Protein AF-A0A9X1IVF8-F1 (afdb_monomer)

Structure (mmCIF, N/CA/C/O backbone):
data_AF-A0A9X1IVF8-F1
#
_entry.id   AF-A0A9X1IVF8-F1
#
loop_
_atom_site.group_PDB
_atom_site.id
_atom_site.type_symbol
_atom_site.label_atom_id
_atom_site.label_alt_id
_atom_site.label_comp_id
_atom_site.label_asym_id
_atom_site.label_entity_id
_atom_site.label_seq_id
_atom_site.pdbx_PDB_ins_code
_atom_site.Cartn_x
_atom_site.Cartn_y
_atom_site.Cartn_z
_atom_site.occupancy
_atom_site.B_iso_or_equiv
_atom_site.auth_seq_id
_atom_site.auth_comp_id
_atom_site.auth_asym_id
_atom_site.auth_atom_id
_atom_site.pdbx_PDB_model_num
ATOM 1 N N . MET A 1 1 ? 7.240 6.985 -23.509 1.00 53.22 1 MET A N 1
ATOM 2 C CA . MET A 1 1 ? 6.067 7.392 -22.701 1.00 53.22 1 MET A CA 1
ATOM 3 C C . MET A 1 1 ? 6.456 8.610 -21.884 1.00 53.22 1 MET A C 1
ATOM 5 O O . MET A 1 1 ? 7.600 8.671 -21.455 1.00 53.22 1 MET A O 1
ATOM 9 N N . SER A 1 2 ? 5.575 9.601 -21.734 1.00 60.22 2 SER A N 1
ATOM 10 C CA . SER A 1 2 ? 5.861 10.787 -20.915 1.00 60.22 2 SER A CA 1
ATOM 11 C C . SER A 1 2 ? 5.723 10.461 -19.424 1.00 60.22 2 SER A C 1
ATOM 13 O O . SER A 1 2 ? 4.920 9.611 -19.044 1.00 60.22 2 SER A O 1
ATOM 15 N N . LYS A 1 3 ? 6.490 11.159 -18.579 1.00 60.44 3 LYS A N 1
ATOM 16 C CA . LYS A 1 3 ? 6.513 10.993 -17.115 1.00 60.44 3 LYS A CA 1
ATOM 17 C C . LYS A 1 3 ? 5.111 11.031 -16.477 1.00 60.44 3 LYS A C 1
ATOM 19 O O . LYS A 1 3 ? 4.788 10.178 -15.664 1.00 60.44 3 LYS A O 1
ATOM 24 N N . LEU A 1 4 ? 4.243 11.922 -16.964 1.00 52.47 4 LEU A N 1
ATOM 25 C CA . LEU A 1 4 ? 2.838 12.058 -16.545 1.00 52.47 4 LEU A CA 1
ATOM 26 C C . LEU A 1 4 ? 1.985 10.799 -16.774 1.00 52.47 4 LEU A C 1
ATOM 28 O O . LEU A 1 4 ? 1.092 10.502 -15.987 1.00 52.47 4 LEU A O 1
ATOM 32 N N . VAL A 1 5 ? 2.228 10.063 -17.862 1.00 54.31 5 VAL A N 1
ATOM 33 C CA . VAL A 1 5 ? 1.476 8.834 -18.169 1.00 54.31 5 VAL A CA 1
ATOM 34 C C . VAL A 1 5 ? 1.902 7.701 -17.236 1.00 54.31 5 VAL A C 1
ATOM 36 O O . VAL A 1 5 ? 1.061 6.909 -16.821 1.00 54.31 5 VAL A O 1
ATOM 39 N N . ILE A 1 6 ? 3.187 7.659 -16.876 1.00 59.12 6 ILE A N 1
ATOM 40 C CA . ILE A 1 6 ? 3.743 6.693 -15.920 1.00 59.12 6 ILE A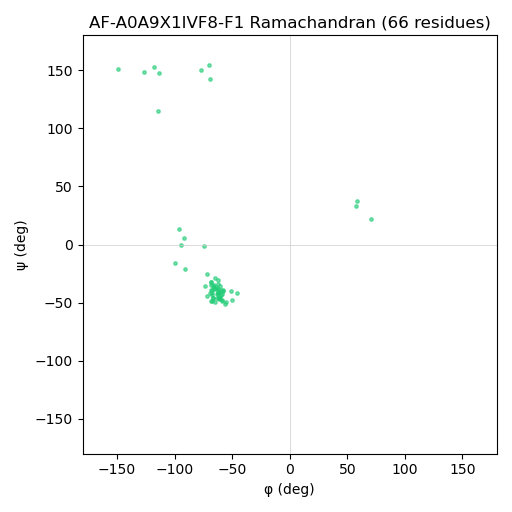 CA 1
ATOM 41 C C . ILE A 1 6 ? 3.203 6.989 -14.515 1.00 59.12 6 ILE A C 1
ATOM 43 O O . ILE A 1 6 ? 2.628 6.108 -13.892 1.00 59.12 6 ILE A O 1
ATOM 47 N N . GLU A 1 7 ? 3.257 8.245 -14.063 1.00 58.78 7 GLU A N 1
ATOM 48 C CA . GLU A 1 7 ? 2.721 8.658 -12.755 1.00 58.78 7 GLU A CA 1
ATOM 49 C C . GLU A 1 7 ? 1.219 8.356 -12.611 1.00 58.78 7 GLU A C 1
ATOM 51 O O . GLU A 1 7 ? 0.785 7.836 -11.584 1.00 58.78 7 GLU A O 1
ATOM 56 N N . LYS A 1 8 ? 0.417 8.613 -13.654 1.00 61.34 8 LYS A N 1
ATOM 57 C CA . LYS A 1 8 ? -1.024 8.320 -13.636 1.00 61.34 8 LYS A CA 1
ATOM 58 C C . LYS A 1 8 ? -1.322 6.815 -13.607 1.00 61.34 8 LYS A C 1
ATOM 60 O O . LYS A 1 8 ? -2.194 6.383 -12.860 1.00 61.34 8 LYS A O 1
ATOM 65 N N . LYS A 1 9 ? -0.582 6.015 -14.381 1.00 60.16 9 LYS A N 1
ATOM 66 C CA . LYS A 1 9 ? -0.727 4.550 -14.423 1.00 60.16 9 LYS A CA 1
ATOM 67 C C . LYS A 1 9 ? -0.285 3.889 -13.111 1.00 60.16 9 LYS A C 1
ATOM 69 O O . LYS A 1 9 ? -0.940 2.955 -12.644 1.00 60.16 9 LYS A O 1
ATOM 74 N N . ASN A 1 10 ? 0.794 4.388 -12.509 1.00 64.06 10 ASN A N 1
ATOM 75 C CA . ASN A 1 10 ? 1.279 3.917 -11.213 1.00 64.06 10 ASN A CA 1
ATOM 76 C C . ASN A 1 10 ? 0.220 4.166 -10.136 1.00 64.06 10 ASN A C 1
ATOM 78 O O . ASN A 1 10 ? -0.077 3.268 -9.356 1.00 64.06 10 ASN A O 1
ATOM 82 N N . ASN A 1 11 ? -0.431 5.330 -10.164 1.00 74.81 11 ASN A N 1
ATOM 83 C CA . ASN A 1 11 ? -1.498 5.669 -9.225 1.00 74.81 11 ASN A CA 1
ATOM 84 C C . ASN A 1 11 ? -2.722 4.735 -9.349 1.00 74.81 11 ASN A C 1
ATOM 86 O O . ASN A 1 11 ? -3.221 4.238 -8.346 1.00 74.81 11 ASN A O 1
ATOM 90 N N . GLU A 1 12 ? -3.157 4.402 -10.571 1.00 87.38 12 GLU A N 1
ATOM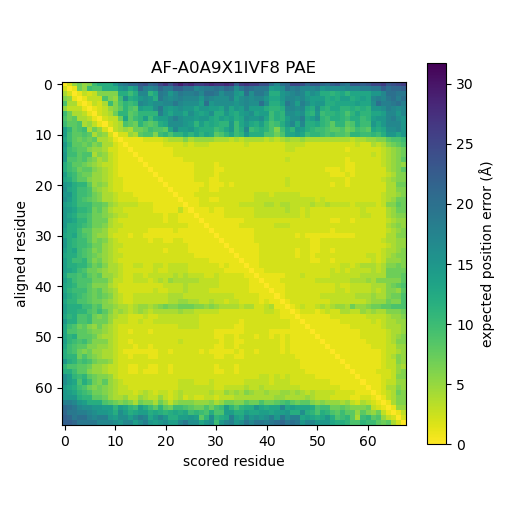 91 C CA . GLU A 1 12 ? -4.273 3.460 -10.787 1.00 87.38 12 GLU A CA 1
ATOM 92 C C . GLU A 1 12 ? -3.941 2.027 -10.329 1.00 87.38 12 GLU A C 1
ATOM 94 O O . GLU A 1 12 ? -4.793 1.335 -9.770 1.00 87.38 12 GLU A O 1
ATOM 99 N N . THR A 1 13 ? -2.696 1.580 -10.529 1.00 90.75 13 THR A N 1
ATOM 100 C CA . THR A 1 13 ? -2.259 0.234 -10.118 1.00 90.75 13 THR A CA 1
ATOM 101 C C . THR A 1 13 ? -2.138 0.127 -8.601 1.00 90.75 13 THR A C 1
ATOM 103 O O . THR A 1 13 ? -2.613 -0.845 -8.012 1.00 90.75 13 THR A O 1
ATOM 106 N N . VAL A 1 14 ? -1.544 1.142 -7.966 1.00 92.62 14 VAL A N 1
ATOM 107 C CA . VAL A 1 14 ? -1.453 1.247 -6.505 1.00 92.62 14 VAL A CA 1
ATOM 108 C C . VAL A 1 14 ? -2.852 1.253 -5.899 1.00 92.62 14 VAL A C 1
ATOM 110 O O . VAL A 1 14 ? -3.120 0.436 -5.022 1.00 92.62 14 VAL A O 1
ATOM 113 N N . ALA A 1 15 ? -3.762 2.080 -6.422 1.00 92.69 15 ALA A N 1
ATOM 114 C CA . ALA A 1 15 ? -5.142 2.133 -5.954 1.00 92.69 15 ALA A CA 1
ATOM 115 C C . ALA A 1 15 ? -5.822 0.760 -6.020 1.00 92.69 15 ALA A C 1
ATOM 117 O O . ALA A 1 15 ? -6.323 0.267 -5.013 1.00 92.69 15 ALA A O 1
ATOM 118 N N . TYR A 1 16 ? -5.752 0.091 -7.177 1.00 94.19 16 TYR A N 1
ATOM 119 C CA . TYR A 1 16 ? -6.359 -1.226 -7.348 1.00 94.19 16 TYR A CA 1
ATOM 120 C C . TYR A 1 16 ? -5.812 -2.255 -6.353 1.00 94.19 16 TYR A C 1
ATOM 122 O O . TYR A 1 16 ? -6.586 -2.972 -5.728 1.00 94.19 16 TYR A O 1
ATOM 130 N N . VAL A 1 17 ? -4.491 -2.356 -6.195 1.00 94.06 17 VAL A N 1
ATOM 131 C CA . VAL A 1 17 ? -3.883 -3.350 -5.297 1.00 94.06 17 VAL A CA 1
ATOM 132 C C . VAL A 1 17 ? -4.229 -3.055 -3.838 1.00 94.06 17 VAL A C 1
ATOM 134 O O . VAL A 1 17 ? -4.650 -3.960 -3.113 1.00 94.06 17 VAL A O 1
ATOM 137 N N . VAL A 1 18 ? -4.103 -1.797 -3.416 1.00 94.12 18 VAL A N 1
ATOM 138 C CA . VAL A 1 18 ? -4.349 -1.394 -2.028 1.00 94.12 18 VAL A CA 1
ATOM 139 C C . VAL A 1 18 ? -5.827 -1.542 -1.660 1.00 94.12 18 VAL A C 1
ATOM 141 O O . VAL A 1 18 ? -6.126 -2.067 -0.589 1.00 94.12 18 VAL A O 1
ATOM 144 N N . ASP A 1 19 ? -6.758 -1.222 -2.561 1.00 94.75 19 ASP A N 1
ATOM 145 C CA . ASP A 1 19 ? -8.192 -1.461 -2.347 1.00 94.75 19 ASP A CA 1
ATOM 146 C C . ASP A 1 19 ? -8.496 -2.940 -2.082 1.00 94.75 19 ASP A C 1
ATOM 148 O O . ASP A 1 19 ? -9.311 -3.280 -1.221 1.00 94.75 19 ASP A O 1
ATOM 152 N N . ARG A 1 20 ? -7.819 -3.858 -2.784 1.00 95.69 20 ARG A N 1
ATOM 153 C CA . ARG A 1 20 ? -7.991 -5.303 -2.556 1.00 95.69 20 ARG A CA 1
ATOM 154 C C . ARG A 1 20 ? -7.491 -5.718 -1.178 1.00 95.69 20 ARG A C 1
ATOM 156 O O . ARG A 1 20 ? -8.105 -6.591 -0.566 1.00 95.69 20 ARG A O 1
ATOM 163 N N . PHE A 1 21 ? -6.429 -5.094 -0.679 1.00 95.62 21 PHE A N 1
ATOM 164 C CA . PHE A 1 21 ? -5.937 -5.335 0.675 1.00 95.62 21 PHE A CA 1
ATOM 165 C C . PHE A 1 21 ? -6.886 -4.802 1.747 1.00 95.62 21 PHE A C 1
ATOM 167 O O . PHE A 1 21 ? -7.172 -5.510 2.713 1.00 95.62 21 PHE A O 1
ATOM 174 N N . ILE A 1 22 ? -7.445 -3.608 1.538 1.00 93.56 22 ILE A N 1
ATOM 175 C CA . ILE A 1 22 ? -8.461 -3.028 2.423 1.00 93.56 22 ILE A CA 1
ATOM 176 C C . ILE A 1 22 ? -9.710 -3.919 2.458 1.00 93.56 22 ILE A C 1
ATOM 178 O O . ILE A 1 22 ? -10.208 -4.253 3.533 1.00 93.56 22 ILE A O 1
ATOM 182 N N . LEU A 1 23 ? -10.192 -4.381 1.298 1.00 95.69 23 LEU A N 1
ATOM 183 C CA . LEU A 1 23 ? -11.330 -5.306 1.209 1.00 95.69 23 LEU A CA 1
ATOM 184 C C . LEU A 1 23 ? -11.052 -6.653 1.890 1.00 95.69 23 LEU A C 1
ATOM 186 O O . LEU A 1 23 ? -11.958 -7.244 2.480 1.00 95.69 23 LEU A O 1
ATOM 190 N N . ALA A 1 24 ? -9.805 -7.124 1.836 1.00 96.50 24 ALA A N 1
ATOM 191 C CA . ALA A 1 24 ? -9.348 -8.309 2.555 1.00 96.50 24 ALA A CA 1
ATOM 192 C C . ALA A 1 24 ? -9.154 -8.073 4.067 1.00 96.50 24 ALA A C 1
ATOM 194 O O . ALA A 1 24 ? -8.846 -9.024 4.784 1.00 96.50 24 ALA A O 1
ATOM 195 N N . LYS A 1 25 ? -9.383 -6.844 4.556 1.00 95.38 25 LYS A N 1
ATOM 196 C CA . LYS A 1 25 ? -9.227 -6.423 5.957 1.00 95.38 25 LYS A CA 1
ATOM 197 C C . LYS A 1 25 ? -7.812 -6.625 6.494 1.00 95.38 25 LYS A C 1
ATOM 199 O O . LYS A 1 25 ? -7.641 -7.001 7.652 1.00 95.38 25 LYS A O 1
ATOM 204 N N . LEU A 1 26 ? -6.810 -6.394 5.650 1.00 94.56 26 LEU A N 1
ATOM 205 C CA . LEU A 1 26 ? -5.425 -6.391 6.103 1.00 94.56 26 LEU A CA 1
ATOM 206 C C . LEU A 1 26 ? -5.159 -5.179 6.995 1.00 94.56 26 LEU A C 1
ATOM 208 O O . LEU A 1 26 ? -5.666 -4.079 6.756 1.00 94.56 26 LEU A O 1
ATOM 212 N N . GLU A 1 27 ? -4.349 -5.388 8.025 1.00 94.31 27 GLU A N 1
ATOM 213 C CA . GLU A 1 27 ? -3.907 -4.303 8.889 1.00 94.31 27 GLU A CA 1
ATOM 214 C C . GLU A 1 27 ? -2.932 -3.388 8.149 1.00 94.31 27 GLU A C 1
ATOM 216 O O . GLU A 1 27 ? -2.229 -3.807 7.230 1.00 94.31 27 GLU A O 1
ATOM 221 N N . TYR A 1 28 ? -2.855 -2.130 8.580 1.00 91.81 28 TYR A N 1
ATOM 222 C CA . TYR A 1 28 ? -2.005 -1.119 7.952 1.00 91.81 28 TYR A CA 1
ATOM 223 C C . TYR A 1 28 ? -0.554 -1.591 7.756 1.00 91.81 28 TYR A C 1
ATOM 225 O O . TYR A 1 28 ? -0.037 -1.523 6.646 1.00 91.81 28 TYR A O 1
ATOM 233 N N . ASN A 1 29 ? 0.071 -2.163 8.789 1.00 94.12 29 ASN A N 1
ATOM 234 C CA . ASN A 1 29 ? 1.451 -2.652 8.691 1.00 94.12 29 ASN A CA 1
ATOM 235 C C . ASN A 1 29 ? 1.592 -3.809 7.690 1.00 94.12 29 ASN A C 1
ATOM 237 O O . ASN A 1 29 ? 2.554 -3.854 6.934 1.00 94.12 29 ASN A O 1
ATOM 241 N N . GLN A 1 30 ? 0.595 -4.696 7.609 1.00 95.81 30 GLN A N 1
ATOM 242 C CA . GLN A 1 30 ? 0.594 -5.794 6.637 1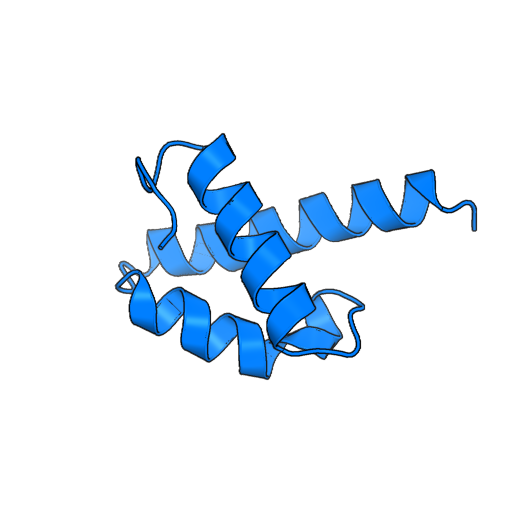.00 95.81 30 GLN A CA 1
ATOM 243 C C . GLN A 1 30 ? 0.482 -5.270 5.200 1.00 95.81 30 GLN A C 1
ATOM 245 O O . GLN A 1 30 ? 1.086 -5.828 4.287 1.00 95.81 30 GLN A O 1
ATOM 250 N N . ILE A 1 31 ? -0.282 -4.193 4.992 1.00 95.25 31 ILE A N 1
ATOM 251 C CA . ILE A 1 31 ? -0.380 -3.510 3.696 1.00 95.25 31 ILE A CA 1
ATOM 252 C C . ILE A 1 31 ? 0.990 -2.956 3.279 1.00 95.25 31 ILE A C 1
ATOM 254 O O . ILE A 1 31 ? 1.366 -3.102 2.114 1.00 95.25 31 ILE A O 1
ATOM 258 N N . LEU A 1 32 ? 1.746 -2.369 4.214 1.00 94.31 32 LEU A N 1
ATOM 259 C CA . LEU A 1 32 ? 3.088 -1.850 3.939 1.00 94.31 32 LEU A CA 1
ATOM 260 C C . LEU A 1 32 ? 4.084 -2.978 3.623 1.00 94.31 32 LEU A C 1
ATOM 262 O O . LEU A 1 32 ? 4.725 -2.927 2.574 1.00 94.31 32 LEU A O 1
ATOM 266 N N . ASP A 1 33 ? 4.135 -4.041 4.428 1.00 95.75 33 ASP A N 1
ATOM 267 C CA . ASP A 1 33 ? 5.034 -5.186 4.189 1.00 95.75 33 ASP A CA 1
ATOM 268 C C . ASP A 1 33 ? 4.783 -5.839 2.813 1.00 95.75 33 ASP A C 1
ATOM 270 O O . ASP A 1 33 ? 5.701 -6.205 2.066 1.00 95.75 33 ASP A O 1
ATOM 274 N N . LEU A 1 34 ? 3.508 -5.960 2.426 1.00 95.06 34 LEU A N 1
ATOM 275 C CA . LEU A 1 34 ? 3.132 -6.462 1.104 1.00 95.06 34 LEU A CA 1
ATOM 276 C C . LEU A 1 34 ? 3.520 -5.489 -0.012 1.00 95.06 34 LEU A C 1
ATOM 278 O O . LEU A 1 34 ? 3.904 -5.933 -1.097 1.00 95.06 34 LEU A O 1
ATOM 282 N N . SER A 1 35 ? 3.459 -4.180 0.238 1.00 93.44 35 SER A N 1
ATOM 283 C CA . SER A 1 35 ? 3.866 -3.167 -0.738 1.00 93.44 35 SER A CA 1
ATOM 284 C C . SER A 1 35 ? 5.354 -3.268 -1.093 1.00 93.44 35 SER A C 1
ATOM 286 O O . SER A 1 35 ? 5.696 -3.191 -2.274 1.00 93.44 35 SER A O 1
ATOM 288 N N . HIS A 1 36 ? 6.224 -3.567 -0.120 1.00 93.75 36 HIS A N 1
ATOM 289 C CA . HIS A 1 36 ? 7.660 -3.790 -0.349 1.00 93.75 36 HIS A CA 1
ATOM 290 C C . HIS A 1 36 ? 7.922 -4.987 -1.266 1.00 93.75 36 HIS A C 1
ATOM 292 O O . HIS A 1 36 ? 8.753 -4.938 -2.183 1.00 93.75 36 HIS A O 1
ATOM 298 N N . THR A 1 37 ? 7.165 -6.066 -1.053 1.00 93.75 37 THR A N 1
ATOM 299 C CA . THR A 1 37 ? 7.248 -7.289 -1.864 1.00 93.75 37 THR A CA 1
ATOM 300 C C . THR A 1 37 ? 6.742 -7.048 -3.291 1.00 93.75 37 THR A C 1
ATOM 302 O O . THR A 1 37 ? 7.255 -7.633 -4.245 1.00 93.75 37 THR A O 1
ATOM 305 N N . LEU A 1 38 ? 5.763 -6.155 -3.455 1.00 91.69 38 LEU A N 1
ATOM 306 C CA . LEU A 1 38 ? 5.105 -5.853 -4.726 1.00 91.69 38 LEU A CA 1
ATOM 307 C C . LEU A 1 38 ? 5.667 -4.627 -5.459 1.00 91.69 38 LEU A C 1
ATOM 309 O O . LEU A 1 38 ? 5.060 -4.199 -6.437 1.00 91.69 38 LEU A O 1
ATOM 313 N N . LYS A 1 39 ? 6.838 -4.098 -5.077 1.00 91.75 39 LYS A N 1
ATOM 314 C CA . LYS A 1 39 ? 7.473 -2.936 -5.737 1.00 91.75 39 LYS A CA 1
ATOM 315 C C . LYS A 1 39 ? 7.490 -3.013 -7.271 1.00 91.75 39 LYS A C 1
ATOM 317 O O . LYS A 1 39 ? 7.118 -2.058 -7.948 1.00 91.75 39 LYS A O 1
ATOM 322 N N . SER A 1 40 ? 7.784 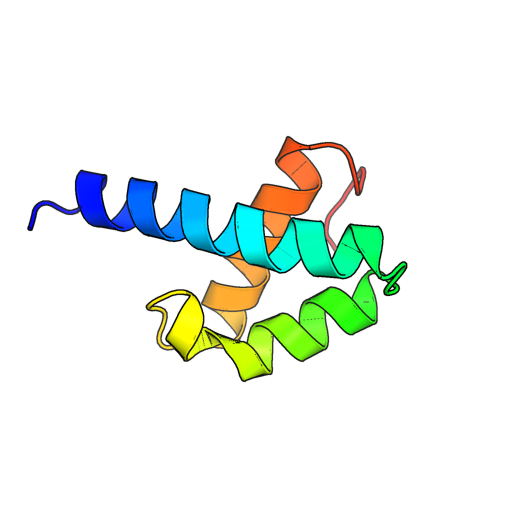-4.189 -7.830 1.00 88.50 40 SER A N 1
ATOM 323 C CA . SER A 1 40 ? 7.788 -4.404 -9.283 1.00 88.50 40 SER A CA 1
ATOM 324 C C . SER A 1 40 ? 6.405 -4.256 -9.928 1.00 88.50 40 SER A C 1
ATOM 326 O O . SER A 1 40 ? 6.313 -3.890 -11.094 1.00 88.50 40 SER A O 1
ATOM 328 N N . ALA A 1 41 ? 5.322 -4.531 -9.194 1.00 88.00 41 ALA A N 1
ATOM 329 C CA . ALA A 1 41 ? 3.957 -4.318 -9.672 1.00 88.00 41 ALA A CA 1
ATOM 330 C C . ALA A 1 41 ? 3.598 -2.825 -9.743 1.00 88.00 41 ALA A C 1
ATOM 332 O O . ALA A 1 41 ? 2.750 -2.444 -10.546 1.00 88.00 41 ALA A O 1
ATOM 333 N N . PHE A 1 42 ? 4.260 -1.985 -8.943 1.00 88.50 42 PHE A N 1
ATOM 334 C CA . PHE A 1 42 ? 4.097 -0.528 -8.951 1.00 88.50 42 PHE A CA 1
ATOM 335 C C . PHE A 1 42 ? 5.082 0.193 -9.881 1.00 88.50 42 PHE A C 1
ATOM 337 O O . PHE A 1 42 ? 5.099 1.421 -9.900 1.00 88.50 42 PHE A O 1
ATOM 344 N N . ASP A 1 43 ? 5.878 -0.554 -10.656 1.00 88.19 43 ASP A N 1
ATOM 345 C CA . ASP A 1 43 ? 6.905 -0.019 -11.563 1.00 88.19 43 ASP A CA 1
ATOM 346 C C . ASP A 1 43 ? 7.953 0.849 -10.833 1.00 88.19 43 ASP A C 1
ATOM 348 O O . ASP A 1 43 ? 8.462 1.831 -11.375 1.00 88.19 43 ASP A O 1
ATOM 352 N N . VAL A 1 44 ? 8.263 0.496 -9.577 1.00 88.75 44 VAL A N 1
ATOM 353 C CA . VAL A 1 44 ? 9.281 1.161 -8.748 1.00 88.75 44 VAL A CA 1
ATOM 354 C C . VAL A 1 44 ? 10.403 0.205 -8.366 1.00 88.75 44 VAL A C 1
ATOM 356 O O . VAL A 1 44 ? 10.225 -1.013 -8.293 1.00 88.75 44 VAL A O 1
ATOM 359 N N . SER A 1 45 ? 11.590 0.770 -8.138 1.00 87.88 45 SER A N 1
ATOM 360 C CA . SER A 1 45 ? 12.811 -0.012 -7.894 1.00 87.88 45 SER A CA 1
ATOM 361 C C . SER A 1 45 ? 13.180 -0.125 -6.413 1.00 87.88 45 SER A C 1
ATOM 363 O O . SER A 1 45 ? 13.978 -0.992 -6.060 1.00 87.88 45 SER A O 1
ATOM 365 N N . SER A 1 46 ? 12.600 0.716 -5.551 1.00 92.75 46 SER A N 1
ATOM 366 C CA . SER A 1 46 ? 12.845 0.715 -4.105 1.00 92.75 46 SER A CA 1
ATOM 367 C C . SER A 1 46 ? 11.597 0.313 -3.319 1.00 92.75 46 SER A C 1
ATOM 369 O O . SER A 1 46 ? 10.469 0.609 -3.714 1.00 92.75 46 SER A O 1
ATOM 371 N N . GLU A 1 47 ? 11.814 -0.343 -2.182 1.00 93.44 47 GLU A N 1
ATOM 372 C CA . GLU A 1 47 ? 10.770 -0.624 -1.192 1.00 93.44 47 GLU A CA 1
ATOM 373 C C . GLU A 1 47 ? 10.236 0.676 -0.584 1.00 93.44 47 GLU A C 1
ATOM 375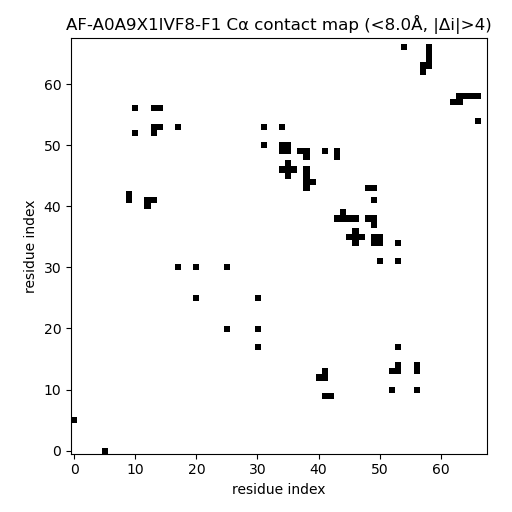 O O . GLU A 1 47 ? 9.023 0.829 -0.473 1.00 93.44 47 GLU A O 1
ATOM 380 N N . ASP A 1 48 ? 11.110 1.655 -0.341 1.00 93.12 48 ASP A N 1
ATOM 381 C CA . ASP A 1 48 ? 10.730 2.977 0.173 1.00 93.12 48 ASP A CA 1
ATOM 382 C C . ASP A 1 48 ? 9.816 3.735 -0.804 1.00 93.12 48 ASP A C 1
ATOM 384 O O . ASP A 1 48 ? 8.871 4.416 -0.401 1.00 93.12 4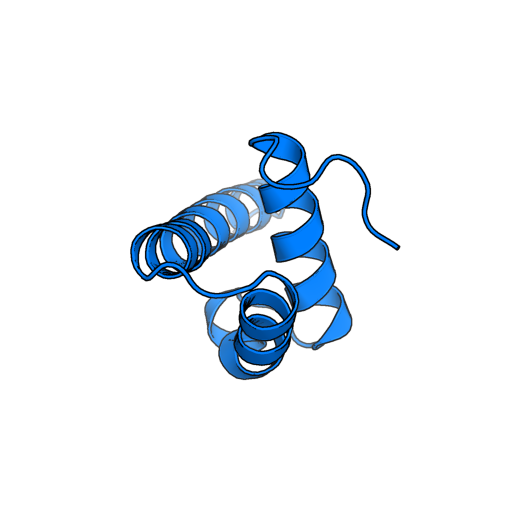8 ASP A O 1
ATOM 388 N N . GLU A 1 49 ? 10.076 3.613 -2.112 1.00 91.50 49 GLU A N 1
ATOM 389 C CA . GLU A 1 49 ? 9.232 4.218 -3.151 1.00 91.50 49 GLU A CA 1
ATOM 390 C C . GLU A 1 49 ? 7.854 3.548 -3.193 1.00 91.50 49 GLU A C 1
ATOM 392 O O . GLU A 1 49 ? 6.835 4.239 -3.268 1.00 91.50 49 GLU A O 1
ATOM 397 N N . ALA A 1 50 ? 7.813 2.214 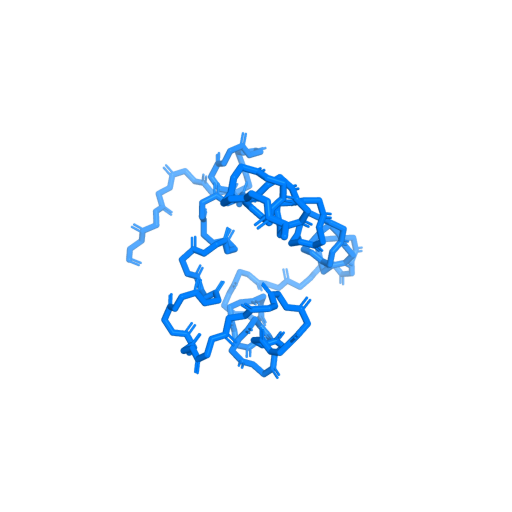-3.104 1.00 93.25 50 ALA A N 1
ATOM 398 C CA . ALA A 1 50 ? 6.568 1.452 -3.053 1.00 93.25 50 ALA A CA 1
ATOM 399 C C . ALA A 1 50 ? 5.737 1.817 -1.816 1.00 93.25 50 ALA A C 1
ATOM 401 O O . ALA A 1 50 ? 4.545 2.108 -1.934 1.00 93.25 50 ALA A O 1
ATOM 402 N N . GLU A 1 51 ? 6.379 1.873 -0.650 1.00 93.94 51 GLU A N 1
ATOM 403 C CA . GLU A 1 51 ? 5.747 2.265 0.604 1.00 93.94 51 GLU A CA 1
ATOM 404 C C . GLU A 1 51 ? 5.197 3.690 0.521 1.00 93.94 51 GLU A C 1
ATOM 406 O O . GLU A 1 51 ? 4.045 3.932 0.876 1.00 93.94 51 GLU A O 1
ATOM 411 N N . THR A 1 52 ? 5.982 4.631 -0.011 1.00 92.44 52 THR A N 1
ATOM 412 C CA . THR A 1 52 ? 5.574 6.034 -0.165 1.00 92.44 52 THR A CA 1
ATOM 413 C C . THR A 1 52 ? 4.333 6.168 -1.047 1.00 92.44 52 THR A C 1
ATOM 415 O O . THR A 1 52 ? 3.413 6.918 -0.714 1.00 92.44 52 THR A O 1
ATOM 418 N N . LEU A 1 53 ? 4.267 5.433 -2.163 1.00 92.06 53 LEU A N 1
ATOM 419 C CA . LEU A 1 53 ? 3.094 5.433 -3.042 1.00 92.06 53 LEU A CA 1
ATOM 420 C C . LEU A 1 53 ? 1.843 4.928 -2.317 1.00 92.06 53 LEU A C 1
ATOM 422 O O . LEU A 1 53 ? 0.785 5.553 -2.409 1.00 92.06 53 LEU A O 1
ATOM 426 N N . VAL A 1 54 ? 1.972 3.832 -1.568 1.00 92.94 54 VAL A N 1
ATOM 427 C CA . VAL A 1 54 ? 0.866 3.256 -0.797 1.00 92.94 54 VAL A CA 1
ATOM 428 C C . VAL A 1 54 ? 0.437 4.187 0.336 1.00 92.94 54 VAL A C 1
ATOM 430 O O . VAL A 1 54 ? -0.752 4.466 0.465 1.00 92.94 54 VAL A O 1
ATOM 433 N N . LYS A 1 55 ? 1.379 4.743 1.103 1.00 92.81 55 LYS A N 1
ATOM 434 C CA . LYS A 1 55 ? 1.126 5.738 2.158 1.00 92.81 55 LYS A CA 1
ATOM 435 C C . LYS A 1 55 ? 0.359 6.946 1.621 1.00 92.81 55 LYS A C 1
ATOM 437 O O . LYS A 1 55 ? -0.676 7.316 2.174 1.00 92.81 55 LYS A O 1
ATOM 442 N N . ASN A 1 56 ? 0.816 7.516 0.506 1.00 90.94 56 ASN A N 1
ATOM 443 C CA . ASN A 1 56 ? 0.151 8.646 -0.143 1.00 90.94 56 ASN A CA 1
ATOM 444 C C . ASN A 1 56 ? -1.268 8.294 -0.598 1.00 90.94 56 ASN A C 1
ATOM 446 O O . ASN A 1 56 ? -2.190 9.092 -0.424 1.00 90.94 56 ASN A O 1
ATOM 450 N N . TYR A 1 57 ? -1.457 7.097 -1.152 1.00 91.69 57 TYR A N 1
ATOM 451 C CA . TYR A 1 57 ? -2.777 6.634 -1.557 1.00 91.69 57 TYR A CA 1
ATOM 452 C C . TYR A 1 57 ? -3.718 6.465 -0.354 1.00 91.69 57 TYR A C 1
ATOM 454 O O . TYR A 1 57 ? -4.812 7.029 -0.356 1.00 91.69 57 TYR A O 1
ATOM 462 N N . LEU A 1 58 ? -3.277 5.778 0.704 1.00 90.19 58 LEU A N 1
ATOM 463 C CA . LEU A 1 58 ? -4.053 5.563 1.930 1.00 90.19 58 LEU A CA 1
ATOM 464 C C . LEU A 1 58 ? -4.448 6.881 2.611 1.00 90.19 58 LEU A C 1
ATOM 466 O O . LEU A 1 58 ? -5.579 7.012 3.082 1.00 90.19 58 LEU A O 1
ATOM 470 N N . LEU A 1 59 ? -3.550 7.869 2.615 1.00 89.44 59 LEU A N 1
ATOM 471 C CA . LEU A 1 59 ? -3.857 9.231 3.051 1.00 89.44 59 LEU A CA 1
ATOM 472 C C . LEU A 1 59 ? -4.919 9.888 2.163 1.00 89.44 59 LEU A C 1
ATOM 474 O O . LEU A 1 59 ? -5.863 10.485 2.675 1.00 89.44 59 LEU A O 1
ATOM 478 N N . SER A 1 60 ? -4.793 9.771 0.836 1.00 88.56 60 SER A N 1
ATOM 479 C CA . SER A 1 60 ? -5.708 10.418 -0.116 1.00 88.56 60 SER A CA 1
ATOM 480 C C . SER A 1 60 ? -7.159 9.941 0.007 1.00 88.56 60 SER A C 1
ATOM 482 O O . SER A 1 60 ? -8.080 10.723 -0.227 1.00 88.56 60 SER A O 1
ATOM 484 N N . ILE A 1 61 ? -7.362 8.684 0.416 1.00 89.00 61 ILE A N 1
ATOM 485 C CA . ILE A 1 61 ? -8.688 8.093 0.640 1.00 89.00 61 ILE A CA 1
ATOM 486 C C . ILE A 1 61 ? -9.149 8.185 2.104 1.00 89.00 61 ILE A C 1
ATOM 488 O O . ILE A 1 61 ? -10.238 7.720 2.432 1.00 89.00 61 ILE A O 1
ATOM 492 N N . GLY A 1 62 ? -8.334 8.764 2.992 1.00 87.56 62 GLY A N 1
ATOM 493 C CA . GLY A 1 62 ? -8.645 8.905 4.416 1.00 87.56 62 GLY A CA 1
ATOM 494 C C . GLY A 1 62 ? -8.632 7.593 5.208 1.00 87.56 62 GLY A C 1
ATOM 495 O O . GLY A 1 62 ? -9.250 7.526 6.268 1.00 87.56 62 GLY A O 1
ATOM 496 N N . TYR A 1 63 ? -7.948 6.554 4.716 1.00 85.31 63 TYR A N 1
ATOM 497 C CA . TYR A 1 63 ? -7.794 5.281 5.434 1.00 85.31 63 TYR A CA 1
ATOM 498 C C . TYR A 1 63 ? -6.906 5.431 6.678 1.00 85.31 63 TYR A C 1
ATOM 500 O O . TYR A 1 63 ? -7.135 4.777 7.692 1.00 85.31 63 TYR A O 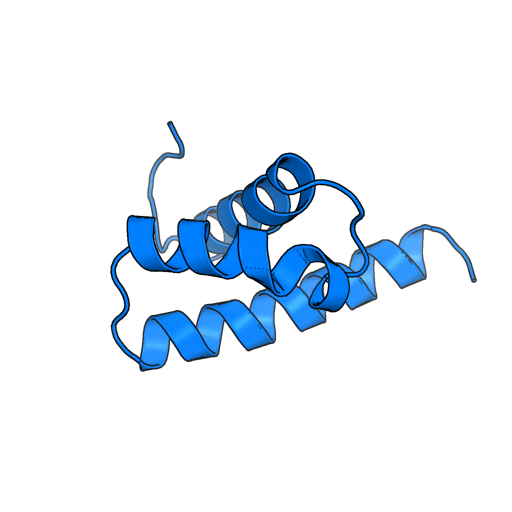1
ATOM 508 N N . VAL A 1 64 ? -5.921 6.333 6.613 1.00 84.69 64 VAL A N 1
ATOM 509 C CA . VAL A 1 64 ? -5.101 6.772 7.751 1.00 84.69 64 VAL A CA 1
ATOM 510 C C . VAL A 1 64 ? -5.124 8.295 7.857 1.00 84.69 64 VAL A C 1
ATOM 512 O O . VAL A 1 64 ? -5.247 8.991 6.851 1.00 84.69 64 VAL A O 1
ATOM 515 N N . SER A 1 65 ? -5.023 8.824 9.079 1.00 72.56 65 SER A N 1
ATOM 516 C CA . SER A 1 65 ? -5.013 10.277 9.331 1.00 72.56 65 SER A CA 1
ATOM 517 C C . SER A 1 65 ? -3.606 10.880 9.336 1.00 72.56 65 SER A C 1
ATOM 519 O O . SER A 1 65 ? -3.459 12.083 9.134 1.00 72.56 65 SER A O 1
ATOM 521 N N . THR A 1 66 ? -2.584 10.052 9.551 1.00 68.38 66 THR A N 1
ATOM 522 C CA . THR A 1 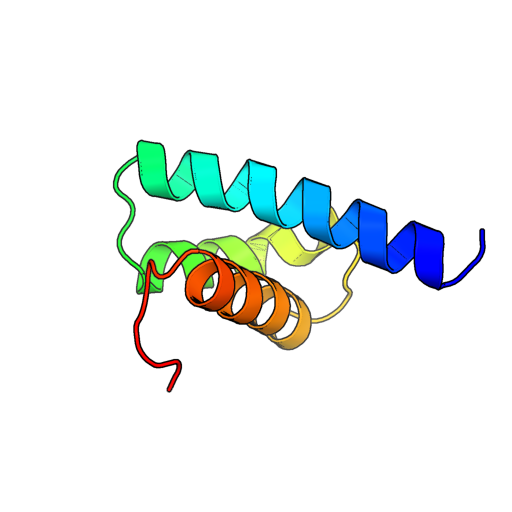66 ? -1.163 10.411 9.549 1.00 68.38 66 THR A CA 1
ATOM 523 C C . THR A 1 66 ? -0.348 9.213 9.071 1.00 68.38 66 THR A C 1
ATOM 525 O O . THR A 1 66 ? -0.752 8.066 9.262 1.00 68.38 66 THR A O 1
ATOM 528 N N . VAL A 1 67 ? 0.794 9.479 8.445 1.00 64.56 67 VAL A N 1
ATOM 529 C CA . VAL A 1 67 ? 1.822 8.478 8.141 1.00 64.56 67 VAL A CA 1
ATOM 530 C C . VAL A 1 67 ? 3.053 8.859 8.955 1.00 64.56 67 VAL A C 1
ATOM 532 O O . VAL A 1 67 ? 3.574 9.958 8.772 1.00 64.56 67 VAL A O 1
ATOM 535 N N . ASP A 1 68 ? 3.430 8.004 9.904 1.00 58.53 68 ASP A N 1
ATOM 536 C CA . ASP A 1 68 ? 4.713 8.083 10.619 1.00 58.53 68 ASP A CA 1
ATOM 537 C C . ASP A 1 68 ? 5.860 7.525 9.756 1.00 58.53 68 ASP A C 1
ATOM 539 O O . ASP A 1 68 ? 5.606 6.633 8.897 1.00 58.53 68 ASP A O 1
#

Sequence (68 aa):
MSKLVIEKKNNETVAYVVDRFILAKLEYNQILDLSHTLKSAFDVSSEDEAETLVKNYLLSIGYVSTVD

Solvent-accessible surface area (backbone atoms only — not comparable to full-atom values): 3937 Å² total; per-residue (Å²): 134,60,70,70,59,52,56,53,52,35,49,54,46,46,48,55,57,51,52,53,40,55,75,69,65,53,50,72,68,57,52,43,61,49,30,41,77,40,10,72,77,51,77,39,94,38,44,69,56,26,34,50,53,49,52,54,49,36,45,76,74,61,77,39,94,73,84,133

Radius of gyration: 11.46 Å; Cα contacts (8 Å, |Δi|>4): 48; chains: 1; bounding box: 24×20×33 Å

pLDDT: mean 85.39, std 13.28, range [52.47, 96.5]

Nearest PDB structures (foldseek):
  6o85-assembly1_B  TM=6.086E-01  e=8.916E-01  Homo sapiens
  7q5s-assembly1_D  TM=3.946E-01  e=2.792E+00  Thermochaetoides thermophila DSM 1495
  3szt-assembly1_B  TM=3.790E-01  e=5.091E+00  Pseudomonas aeruginosa
  1zlj-assembly2_C  TM=3.953E-01  e=6.474E+00  Mycobacterium tuberculosis

Secondary structure (DSSP, 8-state):
--HHHHHHHHHHHHHHHHHHHHHTT--HHHHHHHHHHTGGGGT-S-HHHHHHHHHHHHHHTTS-S---

Foldseek 3Di:
DDPVVLVVVLLVQLLVVLVVCVVVVHDPVRSLVVQLVCCVSSVHDGSVVSSVSNLVNCCVVPVDVDDD

Mean predicted aligned error: 5.43 Å